Protein AF-A0A1G0BGY3-F1 (afdb_monomer)

Secondary structure (DSSP, 8-state):
-----PPPHHHHHHHHHHHHHHHHHHHHHHHHHHHHHHHHHHHHHHHHHHHHHHHHHHHHHHHTPPTT--EEPTTS-EE-EETTEE-SSTTTHHHHS--TTSEE-TTTSSEEESSSS-TTSEEEEE--SS-EEEEE--HHHH-

Sequence (143 aa):
MKQQSGFTLIELIMVIVILGILAATAMPKFSDLVSEARVGKLSAMKASMQSAALMAHGLQLARGVASDVTVTVDGGTTIAMRNGYPDDTSTGIIAAVDISDYVDNFTSSSGVSADAAHPLCNVSYVNANPPVYTMNSDPADCD

Solvent-accessible surface area (backbone atoms only — not comparable to full-atom values): 7858 Å² total; per-residue (Å²): 136,84,85,80,84,71,84,53,72,64,59,57,52,52,50,54,52,53,52,50,56,53,47,68,66,45,49,65,57,52,52,53,53,52,26,53,50,41,48,51,51,37,53,54,49,50,52,44,49,54,51,32,34,52,50,51,25,51,50,35,61,76,68,69,55,61,69,53,50,66,43,71,46,96,90,73,52,58,27,34,26,32,72,49,23,36,22,65,38,71,50,6,48,54,55,53,39,91,54,89,83,41,33,86,35,53,92,82,48,44,27,39,13,51,40,85,92,29,66,65,20,23,26,31,45,45,66,37,82,76,62,46,78,50,71,43,73,51,64,92,39,41,104

Foldseek 3Di:
DDDDPDDDPVNVVVVVVVVVVVCVVCVVVVVVVQLVVQLVVQVVVLVQLVVLFVVQLVQCVVVVHDAQDWDADPVGQIFGGHPSTGALACSHSVSSGDQVQWADPSVPASWIGNDDVQPQQIWHWHDDVVIDIDGDSPPVRRD

Radius of gyration: 24.39 Å; Cα contacts (8 Å, |Δi|>4): 204; chains: 1; bounding box: 67×44×60 Å

Structure (mmCIF, N/CA/C/O backbone):
data_AF-A0A1G0BGY3-F1
#
_entry.id   AF-A0A1G0BGY3-F1
#
loop_
_atom_site.group_PDB
_atom_site.id
_atom_site.type_symbol
_atom_site.label_atom_id
_atom_site.label_alt_id
_atom_site.label_comp_id
_atom_site.label_asym_id
_atom_site.label_entity_id
_atom_site.label_seq_id
_atom_site.pdbx_PDB_ins_code
_atom_site.Cartn_x
_atom_site.Cartn_y
_atom_site.Cartn_z
_atom_site.occupancy
_atom_site.B_iso_or_equiv
_atom_site.auth_seq_id
_atom_site.auth_comp_id
_atom_site.auth_asym_id
_atom_site.auth_atom_id
_atom_site.pdbx_PDB_model_num
ATOM 1 N N . MET A 1 1 ? -47.606 -32.105 32.176 1.00 56.31 1 MET A N 1
ATOM 2 C CA . MET A 1 1 ? -47.453 -30.660 31.900 1.00 56.31 1 MET A CA 1
ATOM 3 C C . MET A 1 1 ? -45.976 -30.333 32.058 1.00 56.31 1 MET A C 1
ATOM 5 O O . MET A 1 1 ? -45.436 -30.613 33.120 1.00 56.31 1 MET A O 1
ATOM 9 N N . LYS A 1 2 ? -45.287 -29.888 31.002 1.00 65.88 2 LYS A N 1
ATOM 10 C CA . LYS A 1 2 ? -43.870 -29.493 31.088 1.00 65.88 2 LYS A CA 1
ATOM 11 C C . LYS A 1 2 ? -43.810 -28.080 31.675 1.00 65.88 2 LYS A C 1
ATOM 13 O O . LYS A 1 2 ? -44.433 -27.182 31.123 1.00 65.88 2 LYS A O 1
ATOM 18 N N . GLN A 1 3 ? -43.109 -27.912 32.793 1.00 70.50 3 GLN A N 1
ATOM 19 C CA . GLN A 1 3 ? -42.806 -26.604 33.377 1.00 70.50 3 GLN A CA 1
ATOM 20 C C . GLN A 1 3 ? -41.942 -25.824 32.376 1.00 70.50 3 GLN A C 1
ATOM 22 O O . GLN A 1 3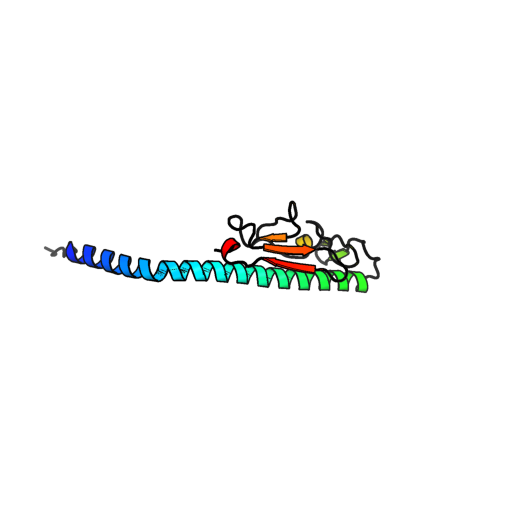 ? -40.837 -26.255 32.047 1.00 70.50 3 GLN A O 1
ATOM 27 N N . GLN A 1 4 ? -42.460 -24.718 31.847 1.00 71.38 4 GLN A N 1
ATOM 28 C CA . GLN A 1 4 ? -41.690 -23.807 31.008 1.00 71.38 4 GLN A CA 1
ATOM 29 C C . GLN A 1 4 ? -40.892 -22.894 31.941 1.00 71.38 4 GLN A C 1
ATOM 31 O O . GLN A 1 4 ? -41.434 -21.945 32.500 1.00 71.38 4 GLN A O 1
ATOM 36 N N . SER A 1 5 ? -39.616 -23.225 32.153 1.00 75.50 5 SER A N 1
ATOM 37 C CA . SER A 1 5 ? -38.685 -22.367 32.887 1.00 75.50 5 SER A CA 1
ATOM 38 C C . SER A 1 5 ? -38.395 -21.137 32.027 1.00 75.50 5 SER A C 1
ATOM 40 O O . SER A 1 5 ? -37.593 -21.200 31.098 1.00 75.50 5 SER A O 1
ATOM 42 N N . GLY A 1 6 ? -39.119 -20.046 32.271 1.00 75.50 6 GLY A N 1
ATOM 43 C CA . GLY A 1 6 ? -38.831 -18.753 31.656 1.00 75.50 6 GLY A CA 1
ATOM 44 C C . GLY A 1 6 ? -37.534 -18.161 32.211 1.00 75.50 6 GLY A C 1
ATOM 45 O O . GLY A 1 6 ? -37.225 -18.346 33.386 1.00 75.50 6 GLY A O 1
ATOM 46 N N . PHE A 1 7 ? -36.792 -17.447 31.362 1.00 81.00 7 PHE A N 1
ATOM 47 C CA . PHE A 1 7 ? -35.646 -16.630 31.771 1.00 81.00 7 PHE A CA 1
ATOM 48 C C . PHE A 1 7 ? -36.118 -15.527 32.728 1.00 81.00 7 PHE A C 1
ATOM 50 O O . PHE A 1 7 ? -37.165 -14.914 32.495 1.00 81.00 7 PHE A O 1
ATOM 57 N N . THR A 1 8 ? -35.374 -15.261 33.801 1.00 91.12 8 THR A N 1
ATOM 58 C CA . THR A 1 8 ? -35.756 -14.196 34.740 1.00 91.12 8 THR A CA 1
ATOM 59 C C . THR A 1 8 ? -35.343 -12.824 34.197 1.00 91.12 8 THR A C 1
ATOM 61 O O . THR A 1 8 ? -34.320 -12.688 33.525 1.00 91.12 8 THR A O 1
ATOM 64 N N . LEU A 1 9 ? -36.118 -11.770 34.490 1.00 91.25 9 LEU A N 1
ATOM 65 C CA . LEU A 1 9 ? -35.777 -10.406 34.050 1.00 91.25 9 LEU A CA 1
ATOM 66 C C . LEU A 1 9 ? -34.409 -9.954 34.580 1.00 91.25 9 LEU A C 1
ATOM 68 O O . LEU A 1 9 ? -33.674 -9.265 33.879 1.00 91.25 9 LEU A O 1
ATOM 72 N N . ILE A 1 10 ? -34.050 -10.369 35.798 1.00 92.69 10 ILE A N 1
ATOM 73 C CA . ILE A 1 10 ? -32.759 -10.026 36.402 1.00 92.69 10 ILE A CA 1
ATOM 74 C C . ILE A 1 10 ? -31.583 -10.683 35.673 1.00 92.69 10 ILE A C 1
ATOM 76 O O . ILE A 1 10 ? -30.530 -10.070 35.540 1.00 92.69 10 ILE A O 1
ATOM 80 N N . GLU A 1 11 ? -31.771 -11.889 35.148 1.00 91.56 11 GLU A N 1
ATOM 81 C CA . GLU A 1 11 ? -30.750 -12.625 34.403 1.00 91.56 11 GLU A CA 1
ATOM 82 C C . GLU A 1 11 ? -30.467 -11.952 33.057 1.00 91.56 11 GLU A C 1
ATOM 84 O O . GLU A 1 11 ? -29.311 -11.766 32.687 1.00 91.56 11 GLU A O 1
ATOM 89 N N . LEU A 1 12 ? -31.508 -11.453 32.383 1.00 92.50 12 LEU A N 1
ATOM 90 C CA . LEU A 1 12 ? -31.337 -10.645 31.177 1.00 92.50 12 LEU A CA 1
ATOM 91 C C . LEU A 1 12 ? -30.619 -9.315 31.473 1.00 92.50 12 LEU A C 1
ATOM 93 O O . LEU A 1 12 ? -29.717 -8.925 30.732 1.00 92.50 12 LEU A O 1
ATOM 97 N N . ILE A 1 13 ? -30.983 -8.638 32.570 1.00 95.06 13 ILE A N 1
ATOM 98 C CA . ILE A 1 13 ? -30.358 -7.369 32.977 1.00 95.06 13 ILE A CA 1
ATOM 99 C C . ILE A 1 13 ? -28.880 -7.573 33.334 1.00 95.06 13 ILE A C 1
ATOM 101 O O . ILE A 1 13 ? -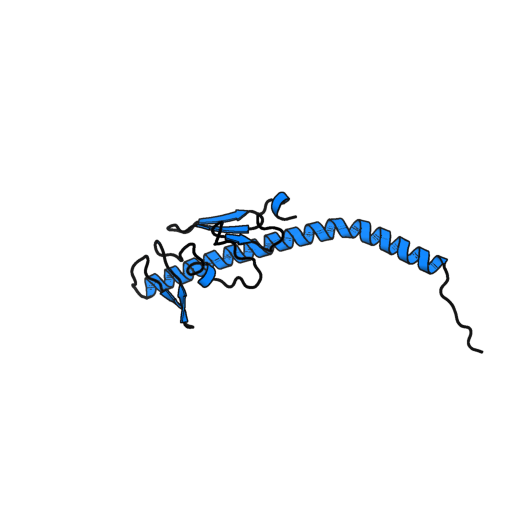28.026 -6.795 32.912 1.00 95.06 13 ILE A O 1
ATOM 105 N N . MET A 1 14 ? -28.550 -8.633 34.072 1.00 94.75 14 MET A N 1
ATOM 106 C CA . MET A 1 14 ? -27.166 -8.948 34.430 1.00 94.75 14 MET A CA 1
ATOM 107 C C . MET A 1 14 ? -26.300 -9.170 33.183 1.00 94.75 14 MET A C 1
ATOM 109 O O . MET A 1 14 ? -25.181 -8.665 33.122 1.00 94.75 14 MET A O 1
ATOM 113 N N . VAL A 1 15 ? -26.821 -9.867 32.168 1.00 95.94 15 VAL A N 1
ATOM 114 C CA . VAL A 1 15 ? -26.087 -10.132 30.922 1.00 95.94 15 VAL A CA 1
ATOM 115 C C . VAL A 1 15 ? -25.772 -8.840 30.170 1.00 95.94 15 VAL A C 1
ATOM 117 O O . VAL A 1 15 ? -24.619 -8.628 29.800 1.00 95.94 15 VAL A O 1
ATOM 120 N N . ILE A 1 16 ? -26.746 -7.944 29.979 1.00 96.06 16 ILE A N 1
ATOM 121 C CA . ILE A 1 16 ? -26.494 -6.680 29.264 1.00 96.06 16 ILE A CA 1
ATOM 122 C C . ILE A 1 16 ? -25.536 -5.759 30.031 1.00 96.06 16 ILE A C 1
ATOM 124 O O . ILE A 1 16 ? -24.747 -5.055 29.407 1.00 96.06 16 ILE A O 1
ATOM 128 N N . VAL A 1 17 ? -25.551 -5.794 31.370 1.00 96.94 17 VAL A N 1
ATOM 129 C CA . VAL A 1 17 ? -24.603 -5.035 32.202 1.00 96.94 17 VAL A CA 1
ATOM 130 C C . VAL A 1 17 ? -23.184 -5.570 32.022 1.00 96.94 17 VAL A C 1
ATOM 132 O O . VAL A 1 17 ? -22.263 -4.788 31.790 1.00 96.94 17 VAL A O 1
ATOM 135 N N . ILE A 1 18 ? -22.999 -6.893 32.068 1.00 96.94 18 ILE A N 1
ATOM 136 C CA . ILE A 1 18 ? -21.685 -7.514 31.850 1.00 96.94 18 ILE A CA 1
ATOM 137 C C . ILE A 1 18 ? -21.179 -7.213 30.434 1.00 96.94 18 ILE A C 1
ATOM 139 O O . ILE A 1 18 ? -20.039 -6.779 30.276 1.00 96.94 18 ILE A O 1
ATOM 143 N N . LEU A 1 19 ? -22.027 -7.376 29.411 1.00 96.56 19 LEU A N 1
ATOM 144 C CA . LEU A 1 19 ? -21.672 -7.047 28.027 1.00 96.56 19 LEU A CA 1
ATOM 145 C C . LEU A 1 19 ? -21.331 -5.560 27.858 1.00 96.56 19 LEU A C 1
ATOM 147 O O . LEU A 1 19 ? -20.395 -5.240 27.132 1.00 96.56 19 LEU A O 1
ATOM 151 N N . GLY A 1 20 ? -22.023 -4.661 28.563 1.00 97.06 20 GLY A N 1
ATOM 152 C CA . GLY A 1 20 ? -21.722 -3.229 28.557 1.00 97.06 20 GLY A CA 1
ATOM 153 C C . GLY A 1 20 ? -20.324 -2.908 29.095 1.00 97.06 20 GLY A C 1
ATOM 154 O O . GLY A 1 20 ? -19.587 -2.144 28.474 1.00 97.06 20 GLY A O 1
ATOM 155 N N . ILE A 1 21 ? -19.919 -3.532 30.206 1.00 97.06 21 ILE A N 1
ATOM 156 C CA . ILE A 1 21 ? -18.581 -3.340 30.796 1.00 97.06 21 ILE A CA 1
ATOM 157 C C . ILE A 1 21 ? -17.489 -3.913 29.879 1.00 97.06 21 ILE A C 1
ATOM 159 O O . ILE A 1 21 ? -16.454 -3.277 29.660 1.00 97.06 21 ILE A O 1
ATO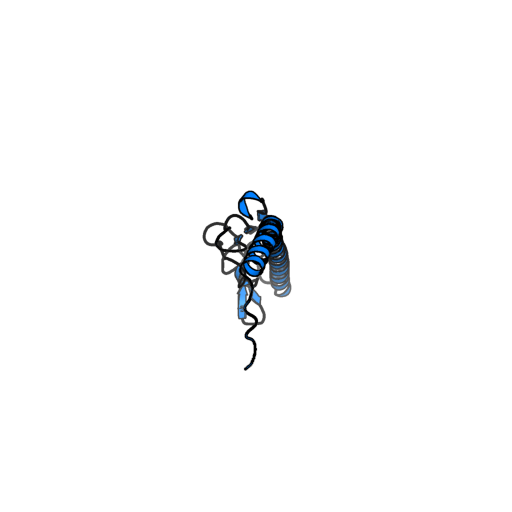M 163 N N . LEU A 1 22 ? -17.722 -5.100 29.310 1.00 96.69 22 LEU A N 1
ATOM 164 C CA . LEU A 1 22 ? -16.781 -5.718 28.373 1.00 96.69 22 LEU A CA 1
ATOM 165 C C . LEU A 1 22 ? -16.626 -4.877 27.100 1.00 96.69 22 LEU A C 1
ATOM 167 O O . LEU A 1 22 ? -15.504 -4.652 26.655 1.00 96.69 22 LEU A O 1
ATOM 171 N N . ALA A 1 23 ? -17.721 -4.345 26.554 1.00 95.00 23 ALA A N 1
ATOM 172 C CA . ALA A 1 23 ? -17.678 -3.485 25.375 1.00 95.00 23 ALA A CA 1
ATOM 173 C C . ALA A 1 23 ? -16.914 -2.177 25.640 1.00 95.00 23 ALA A C 1
ATOM 175 O O . ALA A 1 23 ? -16.070 -1.789 24.834 1.00 95.00 23 ALA A O 1
ATOM 176 N N . ALA A 1 24 ? -17.154 -1.531 26.787 1.00 95.00 24 ALA A N 1
ATOM 177 C CA . ALA A 1 24 ? -16.492 -0.275 27.146 1.00 95.00 24 ALA A CA 1
ATOM 178 C C . ALA A 1 24 ? -14.969 -0.421 27.302 1.00 95.00 24 ALA A C 1
ATOM 180 O O . ALA A 1 24 ? -14.223 0.497 26.971 1.00 95.00 24 ALA A O 1
ATOM 181 N N . THR A 1 25 ? -14.497 -1.573 27.785 1.00 93.75 25 THR A N 1
ATOM 182 C CA . THR A 1 25 ? -13.057 -1.831 27.956 1.00 93.75 25 THR A CA 1
ATOM 183 C C . THR A 1 25 ? -12.385 -2.354 26.683 1.00 93.75 25 THR A C 1
ATOM 185 O O . THR A 1 25 ? -11.214 -2.057 26.455 1.00 93.75 25 THR A O 1
ATOM 188 N N . ALA A 1 26 ? -13.108 -3.088 25.831 1.00 93.88 26 ALA A N 1
ATOM 189 C CA . ALA A 1 26 ? -12.572 -3.636 24.585 1.00 93.88 26 ALA A CA 1
ATOM 190 C C . ALA A 1 26 ? -12.511 -2.616 23.434 1.00 93.88 26 ALA A C 1
ATOM 192 O O . ALA A 1 26 ? -11.607 -2.695 22.604 1.00 93.88 26 ALA A O 1
ATOM 193 N N . MET A 1 27 ? -13.441 -1.655 23.375 1.00 92.19 27 MET A N 1
ATOM 194 C CA . MET A 1 27 ? -13.558 -0.720 22.248 1.00 92.19 27 MET A CA 1
ATOM 195 C C . MET A 1 27 ? -12.294 0.127 21.994 1.00 92.19 27 MET A C 1
ATOM 197 O O . MET A 1 27 ? -11.869 0.165 20.839 1.00 92.19 27 MET A O 1
ATOM 201 N N . PRO A 1 28 ? -11.634 0.737 23.004 1.00 90.25 28 PRO A N 1
ATOM 202 C CA . PRO A 1 28 ? -10.405 1.500 22.764 1.00 90.25 28 PRO A CA 1
ATOM 203 C C . PRO A 1 28 ? -9.298 0.635 22.154 1.00 90.25 28 PRO A C 1
ATOM 205 O O . PRO A 1 28 ? -8.666 1.020 21.180 1.00 90.25 28 PRO A O 1
ATOM 208 N N . LYS A 1 29 ? -9.136 -0.594 22.663 1.00 91.50 29 LYS A N 1
ATOM 209 C CA . LYS A 1 29 ? -8.132 -1.537 22.158 1.00 91.50 29 LYS A CA 1
ATOM 210 C C . LYS A 1 29 ? -8.422 -2.014 20.747 1.00 91.50 29 LYS A C 1
ATOM 212 O O . LYS A 1 29 ? -7.492 -2.224 19.981 1.00 91.50 29 LYS A O 1
ATOM 217 N N . PHE A 1 30 ? -9.691 -2.187 20.397 1.00 92.31 30 PHE A N 1
ATOM 218 C CA . PHE A 1 30 ? -10.055 -2.557 19.038 1.00 92.31 30 PHE A CA 1
ATOM 219 C C . PHE A 1 30 ? -9.726 -1.441 18.035 1.00 92.31 30 PHE A C 1
ATOM 221 O O . PHE A 1 30 ? -9.260 -1.749 16.944 1.00 92.31 30 PHE A O 1
ATOM 228 N N . SER A 1 31 ? -9.906 -0.170 18.413 1.00 90.69 31 SER A N 1
ATOM 229 C CA . SER A 1 31 ? -9.534 0.977 17.571 1.00 90.69 31 SER A CA 1
ATOM 230 C C . SER A 1 31 ? -8.029 1.016 17.299 1.00 90.69 31 SER A C 1
ATOM 232 O O . SER A 1 31 ? -7.626 1.063 16.139 1.00 90.69 31 SER A O 1
ATOM 234 N N . ASP A 1 32 ? -7.214 0.892 18.356 1.00 91.75 32 ASP A N 1
ATOM 235 C CA . ASP A 1 32 ? -5.748 0.866 18.250 1.00 91.75 32 ASP A CA 1
ATOM 236 C C . ASP A 1 32 ? -5.283 -0.244 17.283 1.00 91.75 32 ASP A C 1
ATOM 238 O O . ASP A 1 32 ? -4.483 -0.009 16.380 1.00 91.75 32 ASP A O 1
ATOM 242 N N . LEU A 1 33 ? -5.846 -1.455 17.411 1.00 94.06 33 LEU A N 1
ATOM 243 C CA . LEU A 1 33 ? -5.487 -2.603 16.568 1.00 94.06 33 LEU A CA 1
ATOM 244 C C . LEU A 1 33 ? -5.821 -2.392 15.084 1.00 94.06 33 LEU A C 1
ATOM 246 O O . LEU A 1 33 ? -5.097 -2.881 14.216 1.00 94.06 33 LEU A O 1
ATOM 250 N N . VAL A 1 34 ? -6.923 -1.702 14.777 1.00 93.38 34 VAL A N 1
ATOM 251 C CA . VAL A 1 34 ? -7.306 -1.399 13.389 1.00 93.38 34 VAL A CA 1
ATOM 252 C C . VAL A 1 34 ? -6.329 -0.394 12.774 1.00 93.38 34 VAL A C 1
ATOM 254 O O . VAL A 1 34 ? -5.897 -0.595 11.636 1.00 93.38 34 VAL A O 1
ATOM 257 N N . SER A 1 35 ? -5.929 0.628 13.532 1.00 93.44 35 SER A N 1
ATOM 258 C CA . SER A 1 35 ? -4.908 1.601 13.122 1.00 93.44 35 SER A CA 1
ATOM 259 C C . SER A 1 35 ? -3.546 0.934 12.887 1.00 93.44 35 SER A C 1
ATOM 261 O O . SER A 1 35 ? -2.949 1.069 11.815 1.00 93.44 35 SER A O 1
ATOM 263 N N . GLU A 1 36 ? -3.091 0.080 13.809 1.00 94.56 36 GLU A N 1
ATOM 264 C CA . GLU A 1 36 ? -1.847 -0.683 13.637 1.00 94.56 36 GLU A CA 1
ATOM 265 C C . GLU A 1 36 ? -1.900 -1.617 12.417 1.00 94.56 36 GLU A C 1
ATOM 267 O O . GLU A 1 36 ? -0.927 -1.724 11.663 1.00 94.56 36 GLU A O 1
ATOM 272 N N . ALA A 1 37 ? -3.044 -2.265 12.171 1.00 94.81 37 ALA A N 1
ATOM 273 C CA . ALA A 1 37 ? -3.239 -3.100 10.989 1.00 94.81 37 ALA A CA 1
ATOM 274 C C . ALA A 1 37 ? -3.142 -2.281 9.691 1.00 94.81 37 ALA A C 1
ATOM 276 O O . ALA A 1 37 ? -2.538 -2.738 8.716 1.00 94.81 37 ALA A O 1
ATOM 277 N N . ARG A 1 38 ? -3.683 -1.058 9.682 1.00 94.88 38 ARG A N 1
ATOM 278 C CA . ARG A 1 38 ? -3.603 -0.123 8.553 1.00 94.88 38 ARG A CA 1
ATOM 279 C C . ARG A 1 38 ? -2.158 0.256 8.237 1.00 94.88 38 ARG A C 1
ATOM 281 O O . ARG A 1 38 ? -1.720 0.132 7.090 1.00 94.88 38 ARG A O 1
ATOM 288 N N . VAL A 1 39 ? -1.398 0.640 9.260 1.00 95.69 39 VAL A N 1
ATOM 289 C CA . VAL A 1 39 ? 0.035 0.943 9.138 1.00 95.69 39 VAL A CA 1
ATOM 290 C C . VAL A 1 39 ? 0.810 -0.291 8.659 1.00 95.69 39 VAL A C 1
ATOM 292 O O . VAL A 1 39 ? 1.655 -0.191 7.766 1.00 95.69 39 VAL A O 1
ATOM 295 N N . GLY A 1 40 ? 0.480 -1.479 9.172 1.00 95.69 40 GLY A N 1
ATOM 296 C CA . GLY A 1 40 ? 1.056 -2.748 8.727 1.00 95.69 40 GLY A CA 1
ATOM 297 C C . GLY A 1 40 ? 0.841 -3.022 7.235 1.00 95.69 40 GLY A C 1
ATOM 298 O O . GLY A 1 40 ? 1.799 -3.355 6.532 1.00 95.69 40 GLY A O 1
ATOM 299 N N . LYS A 1 41 ? -0.383 -2.813 6.725 1.00 93.94 41 LYS A N 1
ATOM 300 C CA . LYS A 1 41 ? -0.692 -2.920 5.287 1.00 93.94 41 LYS A CA 1
ATOM 301 C C . LYS A 1 41 ? 0.182 -1.978 4.458 1.00 93.94 41 LYS A C 1
ATOM 303 O O . LYS A 1 41 ? 0.810 -2.409 3.498 1.00 93.94 41 LYS A O 1
ATOM 308 N N . LEU A 1 42 ? 0.286 -0.706 4.840 1.00 94.81 42 LEU A N 1
ATOM 309 C CA . LEU A 1 42 ? 1.098 0.269 4.096 1.00 94.81 42 LEU A CA 1
ATOM 310 C C . LEU A 1 42 ? 2.589 -0.073 4.088 1.00 94.81 42 LEU A C 1
ATOM 312 O O . LEU A 1 42 ? 3.256 0.116 3.072 1.00 94.81 42 LEU A O 1
ATOM 316 N N . SER A 1 43 ? 3.110 -0.621 5.186 1.00 95.62 43 SER A N 1
ATOM 317 C CA . SER A 1 43 ? 4.491 -1.107 5.244 1.00 95.62 43 SER A CA 1
ATOM 318 C C . SER A 1 43 ? 4.721 -2.267 4.265 1.00 95.62 43 SER A C 1
ATOM 320 O O . SER A 1 43 ? 5.701 -2.272 3.514 1.00 95.62 43 SER A O 1
ATOM 322 N N . ALA A 1 44 ? 3.775 -3.212 4.193 1.00 95.06 44 ALA A N 1
ATOM 323 C CA . ALA A 1 44 ? 3.807 -4.295 3.211 1.00 95.06 44 ALA A CA 1
ATOM 324 C C . ALA A 1 44 ? 3.703 -3.768 1.768 1.00 95.06 44 ALA A C 1
ATOM 326 O O . ALA A 1 44 ? 4.431 -4.227 0.882 1.00 95.06 44 ALA A O 1
ATOM 327 N N . MET A 1 45 ? 2.861 -2.760 1.534 1.00 94.69 45 MET A N 1
ATOM 328 C CA . MET A 1 45 ? 2.737 -2.115 0.230 1.00 94.69 45 MET A CA 1
ATOM 329 C C . MET A 1 45 ? 4.039 -1.424 -0.183 1.00 94.69 45 MET A C 1
ATOM 331 O O . MET A 1 45 ? 4.523 -1.633 -1.292 1.00 94.69 45 MET A O 1
ATOM 335 N N . LYS A 1 46 ? 4.675 -0.677 0.727 1.00 95.06 46 LYS A N 1
ATOM 336 C CA . LYS A 1 46 ? 5.985 -0.053 0.495 1.00 95.06 46 LYS A CA 1
ATOM 337 C C . LYS A 1 46 ? 7.035 -1.078 0.069 1.00 95.06 46 LYS A C 1
ATOM 339 O O . LYS A 1 46 ? 7.737 -0.859 -0.918 1.00 95.06 46 LYS A O 1
ATOM 344 N N . ALA A 1 47 ? 7.132 -2.198 0.786 1.00 95.44 47 ALA A N 1
ATOM 345 C CA . ALA A 1 47 ? 8.061 -3.276 0.451 1.00 95.44 47 ALA A CA 1
ATOM 346 C C . ALA A 1 47 ? 7.752 -3.900 -0.923 1.00 95.44 47 ALA A C 1
ATOM 348 O O . ALA A 1 47 ? 8.667 -4.225 -1.687 1.00 95.44 47 ALA A O 1
ATOM 349 N N . SER A 1 48 ? 6.467 -4.015 -1.264 1.00 94.62 48 SER A N 1
ATOM 350 C CA . SER A 1 48 ? 6.012 -4.515 -2.564 1.00 94.62 48 SER A CA 1
ATOM 351 C C . SER A 1 48 ? 6.400 -3.564 -3.701 1.00 94.62 48 SER A C 1
ATOM 353 O O . SER A 1 48 ? 6.963 -4.017 -4.696 1.00 94.62 48 SER A O 1
ATOM 355 N N . MET A 1 49 ? 6.226 -2.247 -3.525 1.00 94.38 49 MET A N 1
ATOM 356 C CA . MET A 1 49 ? 6.679 -1.236 -4.494 1.00 94.38 49 MET A CA 1
ATOM 357 C C . MET A 1 49 ? 8.198 -1.267 -4.683 1.00 94.38 49 MET A C 1
ATOM 359 O O . MET A 1 49 ? 8.676 -1.256 -5.814 1.00 94.38 49 MET A O 1
ATOM 363 N N . GLN A 1 50 ? 8.965 -1.361 -3.592 1.00 95.31 5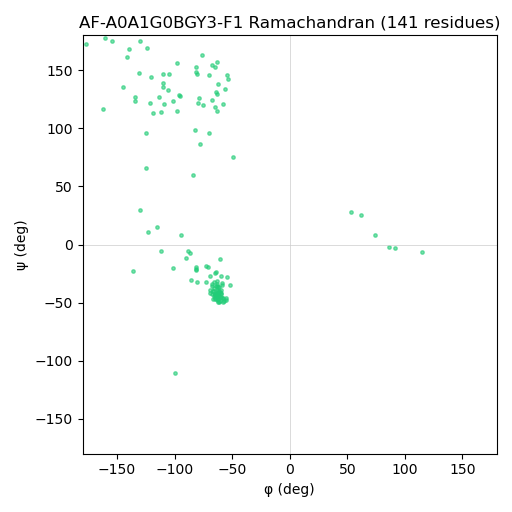0 GLN A N 1
ATOM 364 C CA . GLN A 1 50 ? 10.426 -1.470 -3.658 1.00 95.31 50 GLN A CA 1
ATOM 365 C C . GLN A 1 50 ? 10.871 -2.703 -4.446 1.00 95.31 50 GLN A C 1
ATOM 367 O O . GLN A 1 50 ? 11.739 -2.614 -5.315 1.00 95.31 50 GLN A O 1
ATOM 372 N N . SER A 1 51 ? 10.246 -3.847 -4.171 1.00 95.19 51 SER A N 1
ATOM 373 C CA . SER A 1 51 ? 10.549 -5.106 -4.852 1.00 95.19 51 SER A CA 1
ATOM 374 C C . SER A 1 51 ? 10.195 -5.033 -6.337 1.00 95.19 51 SER A C 1
ATOM 376 O O . SER A 1 51 ? 11.018 -5.379 -7.183 1.00 95.19 51 SER A O 1
ATOM 378 N N . ALA A 1 52 ? 9.010 -4.521 -6.673 1.00 93.62 52 ALA A N 1
ATOM 379 C CA . ALA A 1 52 ? 8.562 -4.368 -8.053 1.00 93.62 52 ALA A CA 1
ATOM 380 C C . ALA A 1 52 ? 9.451 -3.413 -8.858 1.00 93.62 52 ALA A C 1
ATOM 382 O O . ALA A 1 52 ? 9.827 -3.727 -9.987 1.00 93.62 52 ALA A O 1
ATOM 383 N N . ALA A 1 53 ? 9.860 -2.288 -8.266 1.00 94.62 53 ALA A N 1
ATOM 384 C CA . ALA A 1 53 ? 10.757 -1.343 -8.918 1.00 94.62 53 ALA A CA 1
ATOM 385 C C . ALA A 1 53 ? 12.129 -1.954 -9.223 1.00 94.62 53 ALA A C 1
ATOM 387 O O . ALA A 1 53 ? 12.651 -1.770 -10.323 1.00 94.62 53 ALA A O 1
ATOM 388 N N . LEU A 1 54 ? 12.691 -2.721 -8.284 1.00 94.69 54 LEU A N 1
ATOM 389 C CA . LEU A 1 54 ? 13.955 -3.432 -8.486 1.00 94.69 54 LEU A CA 1
ATOM 390 C C . LEU A 1 54 ? 13.831 -4.539 -9.539 1.00 94.69 54 LEU A C 1
ATOM 392 O O . LEU A 1 54 ? 14.733 -4.695 -10.361 1.00 94.69 54 LEU A O 1
ATOM 396 N N . MET A 1 55 ? 12.720 -5.280 -9.556 1.00 93.62 55 MET A N 1
ATOM 397 C CA . MET A 1 55 ? 12.470 -6.302 -10.575 1.00 93.62 55 MET A CA 1
ATOM 398 C C . MET A 1 55 ? 12.336 -5.689 -11.972 1.00 93.62 55 MET A C 1
ATOM 400 O O . MET A 1 55 ? 12.977 -6.164 -12.907 1.00 93.62 55 MET A O 1
ATOM 404 N N . ALA A 1 56 ? 11.560 -4.612 -12.118 1.00 93.94 56 ALA A N 1
ATOM 405 C CA . ALA A 1 56 ? 11.397 -3.913 -13.390 1.00 93.94 56 ALA A CA 1
ATOM 406 C C . ALA A 1 56 ? 12.720 -3.303 -13.881 1.00 93.94 56 ALA A C 1
ATOM 408 O O . ALA A 1 56 ? 13.064 -3.441 -15.055 1.00 93.94 56 ALA A O 1
ATOM 409 N N . HIS A 1 57 ? 13.504 -2.707 -12.976 1.00 94.44 57 HIS A N 1
ATOM 410 C CA . HIS A 1 57 ? 14.848 -2.218 -13.281 1.00 94.44 57 HIS A CA 1
ATOM 411 C C . HIS A 1 57 ? 15.779 -3.351 -13.742 1.00 94.44 57 HIS A C 1
ATOM 413 O O . HIS A 1 57 ? 16.424 -3.251 -14.786 1.00 94.44 57 HIS A O 1
ATOM 419 N N . GLY A 1 58 ? 15.809 -4.469 -13.010 1.00 93.69 58 GLY A N 1
ATOM 420 C CA . GLY A 1 58 ? 16.593 -5.649 -13.375 1.00 93.69 58 GLY A CA 1
ATOM 421 C C . GLY A 1 58 ? 16.193 -6.222 -14.735 1.00 93.69 58 GLY A C 1
ATOM 422 O O . GLY A 1 58 ? 17.059 -6.578 -15.532 1.00 93.69 58 GLY A O 1
ATOM 423 N N . LEU A 1 59 ? 14.895 -6.242 -15.044 1.00 92.44 59 LEU A N 1
ATOM 424 C CA . LEU A 1 59 ? 14.375 -6.687 -16.334 1.00 92.44 59 LEU A CA 1
ATOM 425 C C . LEU A 1 59 ? 14.778 -5.746 -17.477 1.00 92.44 59 LEU A C 1
ATOM 427 O O . LEU A 1 59 ? 15.141 -6.218 -18.555 1.00 92.44 59 LEU A O 1
ATOM 431 N N . GLN A 1 60 ? 14.760 -4.432 -17.234 1.00 93.44 60 GLN A N 1
ATOM 432 C CA . GLN A 1 60 ? 15.236 -3.424 -18.182 1.00 93.44 60 GLN A CA 1
ATOM 433 C C . GLN A 1 60 ? 16.707 -3.672 -18.546 1.00 93.44 60 GLN A C 1
ATOM 435 O O . GLN A 1 60 ? 17.058 -3.759 -19.725 1.00 93.44 60 GLN A O 1
ATOM 440 N N . LEU A 1 61 ? 17.554 -3.853 -17.527 1.00 93.31 61 LEU A N 1
ATOM 441 C CA . LEU A 1 61 ? 18.981 -4.128 -17.696 1.00 93.31 61 LEU A CA 1
ATOM 442 C C . LEU A 1 61 ? 19.231 -5.473 -18.386 1.00 93.31 61 LEU A C 1
ATOM 444 O O . LEU A 1 61 ? 20.042 -5.546 -19.307 1.00 93.31 61 LEU A O 1
ATOM 448 N N . ALA A 1 62 ? 18.510 -6.524 -17.991 1.00 93.31 62 ALA A N 1
ATOM 449 C CA . ALA A 1 62 ? 18.643 -7.858 -18.572 1.00 93.31 62 ALA A CA 1
ATOM 450 C C . ALA A 1 62 ? 18.266 -7.894 -20.061 1.00 93.31 62 ALA A C 1
ATOM 452 O O . ALA A 1 62 ? 18.840 -8.668 -20.825 1.00 93.31 62 ALA A O 1
ATOM 453 N N . ARG A 1 63 ? 17.319 -7.048 -20.486 1.00 91.69 63 ARG A N 1
ATOM 454 C CA . ARG A 1 63 ? 16.912 -6.921 -21.892 1.00 91.69 63 ARG A CA 1
ATOM 455 C C . ARG A 1 63 ? 17.728 -5.904 -22.687 1.00 91.69 63 ARG A C 1
ATOM 457 O O . ARG A 1 63 ? 17.536 -5.806 -23.895 1.00 91.69 63 ARG A O 1
ATOM 464 N N . GLY A 1 64 ? 18.625 -5.160 -22.038 1.00 91.50 64 GLY A N 1
ATOM 465 C CA . GLY A 1 64 ? 19.451 -4.143 -22.688 1.00 91.50 64 GLY A CA 1
ATOM 466 C C . GLY A 1 64 ? 18.644 -3.008 -23.323 1.00 91.50 64 GLY A C 1
ATOM 467 O O . GLY A 1 64 ? 19.112 -2.394 -24.281 1.00 91.50 64 GLY A O 1
ATOM 468 N N . VAL A 1 65 ? 17.429 -2.745 -22.833 1.00 90.88 65 VAL A N 1
ATOM 469 C CA . VAL A 1 65 ? 16.617 -1.623 -23.320 1.00 90.88 65 VAL A CA 1
ATOM 470 C C . VAL A 1 65 ? 17.061 -0.327 -22.643 1.00 90.88 65 VAL A C 1
ATOM 472 O O . VAL A 1 65 ? 17.526 -0.331 -21.500 1.00 90.88 65 VAL A O 1
ATOM 475 N N . ALA A 1 66 ? 16.947 0.789 -23.362 1.00 90.25 66 ALA A N 1
ATOM 476 C CA . ALA A 1 66 ? 17.308 2.097 -22.829 1.00 90.25 66 ALA A CA 1
ATOM 477 C C . ALA A 1 66 ? 16.415 2.486 -21.638 1.00 90.25 66 ALA A C 1
ATOM 479 O O . ALA A 1 66 ? 15.284 2.013 -21.507 1.00 90.25 66 ALA A O 1
ATOM 480 N N . SER A 1 67 ? 16.922 3.386 -20.794 1.00 83.00 67 SER A N 1
ATOM 481 C CA . SER A 1 67 ? 16.091 4.081 -19.811 1.00 83.00 67 SER A CA 1
ATOM 482 C C . SER A 1 67 ? 14.912 4.758 -20.515 1.00 83.00 67 SER A C 1
ATOM 484 O O . SER A 1 67 ? 15.047 5.213 -21.648 1.00 83.00 67 SER A O 1
ATOM 486 N N . ASP A 1 68 ? 13.769 4.810 -19.837 1.00 91.44 68 ASP A N 1
ATOM 487 C CA . ASP A 1 68 ? 12.517 5.417 -20.320 1.00 91.44 68 ASP A CA 1
ATOM 488 C C . ASP A 1 68 ? 11.762 4.603 -21.387 1.00 91.44 68 ASP A C 1
ATOM 490 O O . ASP A 1 68 ? 10.767 5.057 -21.952 1.00 91.44 68 ASP A O 1
ATOM 494 N N . VAL A 1 69 ? 12.199 3.369 -21.652 1.00 92.88 69 VAL A N 1
ATOM 495 C CA . VAL A 1 69 ? 11.483 2.438 -22.529 1.00 92.88 69 VAL A CA 1
ATOM 496 C C . VAL A 1 69 ? 10.595 1.528 -21.690 1.00 92.88 69 VAL A C 1
ATOM 498 O O . VAL A 1 69 ? 11.055 0.881 -20.753 1.00 92.88 69 VAL A O 1
ATOM 501 N N . THR A 1 70 ? 9.314 1.456 -22.055 1.00 93.06 70 THR A N 1
ATOM 502 C CA . THR A 1 70 ? 8.351 0.536 -21.433 1.00 93.06 70 THR A CA 1
ATOM 503 C C . THR A 1 70 ? 8.845 -0.906 -21.535 1.00 93.06 70 THR A C 1
ATOM 505 O O . THR A 1 70 ? 9.259 -1.358 -22.604 1.00 93.06 70 THR A O 1
ATOM 508 N N . VAL A 1 71 ? 8.764 -1.640 -20.429 1.00 93.00 71 VAL A N 1
ATOM 509 C CA . VAL A 1 71 ? 9.160 -3.049 -20.350 1.00 93.00 71 VAL A CA 1
ATOM 510 C C . VAL A 1 71 ? 7.914 -3.913 -20.189 1.00 93.00 71 VAL A C 1
ATOM 512 O O . VAL A 1 71 ? 7.006 -3.572 -19.439 1.00 93.00 71 VAL A O 1
ATOM 515 N N . THR A 1 72 ? 7.865 -5.055 -20.872 1.00 92.06 72 THR A N 1
ATOM 516 C CA . THR A 1 72 ? 6.769 -6.025 -20.731 1.00 92.06 72 THR A CA 1
ATOM 517 C C . THR A 1 72 ? 7.205 -7.186 -19.847 1.00 92.06 72 THR A C 1
ATOM 519 O O . THR A 1 72 ? 8.208 -7.840 -20.136 1.00 92.06 72 THR A O 1
ATOM 522 N N . VAL A 1 73 ? 6.470 -7.456 -18.774 1.00 87.38 73 VAL A N 1
ATOM 523 C CA . VAL A 1 73 ? 6.693 -8.627 -17.914 1.00 87.38 73 VAL A CA 1
ATOM 524 C C . VAL A 1 73 ? 6.030 -9.854 -18.542 1.00 87.38 73 VAL A C 1
ATOM 526 O O . VAL A 1 73 ? 5.065 -9.738 -19.304 1.00 87.38 73 VAL A O 1
ATOM 529 N N . ASP A 1 74 ? 6.558 -11.040 -18.248 1.00 79.31 74 ASP A N 1
ATOM 530 C CA . ASP A 1 74 ? 5.956 -12.296 -18.690 1.00 79.31 74 ASP A CA 1
ATOM 531 C C . ASP A 1 74 ? 4.514 -12.383 -18.161 1.00 79.31 74 ASP A C 1
ATOM 533 O O . ASP A 1 74 ? 4.271 -12.267 -16.962 1.00 79.31 74 ASP A O 1
ATOM 537 N N . GLY A 1 75 ? 3.547 -12.508 -19.074 1.00 79.62 75 GLY A N 1
ATOM 538 C CA . GLY A 1 75 ? 2.116 -12.332 -18.779 1.00 79.62 75 GLY A CA 1
ATOM 539 C C . GLY A 1 75 ? 1.465 -11.138 -19.488 1.00 79.62 75 GLY A C 1
ATOM 540 O O . GLY A 1 75 ? 0.246 -11.011 -19.456 1.00 79.62 75 GLY A O 1
ATOM 541 N N . GLY A 1 76 ? 2.246 -10.304 -20.185 1.00 85.12 76 GLY A N 1
ATOM 542 C CA . GLY A 1 76 ? 1.735 -9.254 -21.078 1.00 85.12 76 GLY A CA 1
ATOM 543 C C . GLY A 1 76 ? 1.525 -7.890 -20.420 1.00 85.12 76 GLY A C 1
ATOM 544 O O . GLY A 1 76 ? 1.205 -6.930 -21.118 1.00 85.12 76 GLY A O 1
ATOM 545 N N . THR A 1 77 ? 1.753 -7.771 -19.110 1.00 89.38 77 THR A N 1
ATOM 546 C CA . THR A 1 77 ? 1.694 -6.492 -18.395 1.00 89.38 77 THR A CA 1
ATOM 547 C C . THR A 1 77 ? 2.834 -5.583 -18.839 1.00 89.38 77 THR A C 1
ATOM 549 O O . THR A 1 77 ? 4.008 -5.952 -18.770 1.00 89.38 77 THR A O 1
ATOM 552 N N . THR A 1 78 ? 2.492 -4.384 -19.298 1.00 93.25 78 THR A N 1
ATOM 553 C CA . THR A 1 78 ? 3.452 -3.349 -19.688 1.00 93.25 78 THR A CA 1
ATOM 554 C C . THR A 1 78 ? 3.672 -2.379 -18.539 1.00 93.25 78 THR A C 1
ATOM 556 O O . THR A 1 78 ? 2.707 -1.826 -18.019 1.00 93.25 78 THR A O 1
ATOM 559 N N . ILE A 1 79 ? 4.933 -2.144 -18.191 1.00 94.06 79 ILE A N 1
ATOM 560 C CA . ILE A 1 79 ? 5.353 -1.212 -17.148 1.00 94.06 79 ILE A CA 1
ATOM 561 C C . ILE A 1 79 ? 6.065 -0.045 -17.826 1.00 94.06 79 ILE A C 1
ATOM 563 O O . ILE A 1 79 ? 7.132 -0.221 -18.425 1.00 94.06 79 ILE A O 1
ATOM 567 N N . ALA A 1 80 ? 5.469 1.142 -17.749 1.00 94.12 80 ALA A N 1
ATOM 568 C CA . ALA A 1 80 ? 6.110 2.382 -18.156 1.00 94.12 80 ALA A CA 1
ATOM 569 C C . ALA A 1 80 ? 7.323 2.630 -17.254 1.00 94.12 80 ALA A C 1
ATOM 571 O O . ALA A 1 80 ? 7.217 2.560 -16.029 1.00 94.12 80 ALA A O 1
ATOM 572 N N . MET A 1 81 ? 8.474 2.900 -17.863 1.00 94.62 81 MET A N 1
ATOM 573 C CA . MET A 1 81 ? 9.721 3.157 -17.151 1.00 94.62 81 MET A CA 1
ATOM 574 C C . MET A 1 81 ? 10.095 4.628 -17.300 1.00 94.62 81 MET A C 1
ATOM 576 O O . MET A 1 81 ? 9.859 5.221 -18.350 1.00 94.62 81 MET A O 1
ATOM 580 N N . ARG A 1 82 ? 10.717 5.193 -16.267 1.00 94.06 82 ARG A N 1
ATOM 581 C CA . ARG A 1 82 ? 11.331 6.517 -16.253 1.00 94.06 82 ARG A CA 1
ATOM 582 C C . ARG A 1 82 ? 12.581 6.501 -15.371 1.00 94.06 82 ARG A C 1
ATOM 584 O O . ARG A 1 82 ? 12.577 5.927 -14.283 1.00 94.06 82 ARG A O 1
ATOM 591 N N . ASN A 1 83 ? 13.677 7.097 -15.830 1.00 92.06 83 ASN A N 1
ATOM 592 C CA . ASN A 1 83 ? 14.983 7.107 -15.167 1.00 92.06 83 ASN A CA 1
ATOM 593 C C . ASN A 1 83 ? 15.516 5.704 -14.797 1.00 92.06 83 ASN A C 1
ATOM 595 O O . ASN A 1 83 ? 16.277 5.548 -13.843 1.00 92.06 83 ASN A O 1
ATOM 599 N N . GLY A 1 84 ? 15.120 4.675 -15.553 1.00 92.69 84 GLY A N 1
ATOM 600 C CA . GLY A 1 84 ? 15.523 3.284 -15.327 1.00 92.69 84 GLY A CA 1
ATOM 601 C C . GLY A 1 84 ? 14.662 2.495 -14.336 1.00 92.69 84 GLY A C 1
ATOM 602 O O . GLY A 1 84 ? 14.913 1.309 -14.150 1.00 92.69 84 GLY A O 1
ATOM 603 N N . TYR A 1 85 ? 13.649 3.105 -13.726 1.00 94.69 85 TYR A N 1
ATOM 604 C CA . TYR A 1 85 ? 12.711 2.467 -12.792 1.00 94.69 85 TYR A CA 1
ATOM 605 C C . TYR A 1 85 ? 11.271 2.653 -13.276 1.00 94.69 85 TYR A C 1
ATOM 607 O O . TYR A 1 85 ? 11.064 3.438 -14.197 1.00 94.69 85 TYR A O 1
ATOM 615 N N . PRO A 1 86 ? 10.262 1.975 -12.700 1.00 94.56 86 PRO A N 1
ATOM 616 C CA . PRO A 1 86 ? 8.874 2.248 -13.050 1.00 94.56 86 PRO A CA 1
ATOM 617 C C . PRO A 1 86 ? 8.525 3.728 -12.899 1.00 94.56 86 PRO A C 1
ATOM 619 O O . PRO A 1 86 ? 8.999 4.420 -11.993 1.00 94.56 86 PRO A O 1
ATOM 622 N N . ASP A 1 87 ? 7.709 4.223 -13.810 1.00 93.06 87 ASP A N 1
ATOM 623 C CA . ASP A 1 87 ? 7.224 5.592 -13.778 1.00 93.06 87 ASP A CA 1
ATOM 624 C C . ASP A 1 87 ? 6.279 5.818 -12.588 1.00 93.06 87 ASP A C 1
ATOM 626 O O . ASP A 1 87 ? 5.642 4.882 -12.093 1.00 93.06 87 ASP A O 1
ATOM 630 N N . ASP A 1 88 ? 6.176 7.057 -12.116 1.00 91.00 88 ASP A N 1
ATOM 631 C CA . ASP A 1 88 ? 5.206 7.449 -11.096 1.00 91.00 88 ASP A CA 1
ATOM 632 C C . ASP A 1 88 ? 3.855 7.762 -11.764 1.00 91.00 88 ASP A C 1
ATOM 634 O O . ASP A 1 88 ? 3.293 8.851 -11.680 1.00 91.00 88 ASP A O 1
ATOM 638 N N . THR A 1 89 ? 3.309 6.756 -12.441 1.00 88.56 89 THR A N 1
ATOM 639 C CA . THR A 1 89 ? 1.993 6.800 -13.082 1.00 88.56 89 THR A CA 1
ATOM 640 C C . THR A 1 89 ? 1.258 5.477 -12.890 1.00 88.56 89 THR A C 1
ATOM 642 O O . THR A 1 89 ? 1.850 4.461 -12.509 1.00 88.56 89 THR A O 1
ATOM 645 N N . SER A 1 90 ? -0.041 5.456 -13.203 1.00 87.75 90 SER A N 1
ATOM 646 C CA . SER A 1 90 ? -0.857 4.234 -13.153 1.00 87.75 90 SER A CA 1
ATOM 647 C C . SER A 1 90 ? -0.332 3.124 -14.076 1.00 87.75 90 SER A C 1
ATOM 649 O O . SER A 1 90 ? -0.496 1.944 -13.786 1.00 87.75 90 SER A O 1
ATOM 651 N N . THR A 1 91 ? 0.356 3.488 -15.163 1.00 90.25 91 THR A N 1
ATOM 652 C CA . THR A 1 91 ? 1.013 2.551 -16.088 1.00 90.25 91 THR A CA 1
ATOM 653 C C . THR A 1 91 ? 2.433 2.163 -15.674 1.00 90.25 91 THR A C 1
ATOM 655 O O . THR A 1 91 ? 3.038 1.313 -16.321 1.00 90.25 91 THR A O 1
ATOM 658 N N . GLY A 1 92 ? 2.990 2.802 -14.644 1.00 92.44 92 GLY A N 1
ATOM 659 C CA . GLY A 1 92 ? 4.329 2.546 -14.123 1.00 92.44 92 GLY A CA 1
ATOM 660 C C . GLY A 1 92 ? 4.285 1.661 -12.882 1.00 92.44 92 GLY A C 1
ATOM 661 O O . GLY A 1 92 ? 3.968 0.476 -12.969 1.00 92.44 92 GLY A O 1
ATOM 662 N N . ILE A 1 93 ? 4.608 2.225 -11.717 1.00 93.06 93 ILE A N 1
ATOM 663 C CA . ILE A 1 93 ? 4.728 1.466 -10.464 1.00 93.06 93 ILE A CA 1
ATOM 664 C C . ILE A 1 93 ? 3.434 0.742 -10.066 1.00 93.06 93 ILE A C 1
ATOM 666 O O . ILE A 1 93 ? 3.500 -0.363 -9.534 1.00 93.06 93 ILE A O 1
ATOM 670 N N . ILE A 1 94 ? 2.268 1.318 -10.368 1.00 91.56 94 ILE A N 1
ATOM 671 C CA . ILE A 1 94 ? 0.969 0.708 -10.051 1.00 91.56 94 ILE A CA 1
ATOM 672 C C . ILE A 1 94 ? 0.670 -0.480 -10.967 1.00 91.56 94 ILE A C 1
ATOM 674 O O . ILE A 1 94 ? 0.109 -1.466 -10.516 1.00 91.56 94 ILE A O 1
ATOM 678 N N . ALA A 1 95 ? 1.124 -0.459 -12.222 1.00 91.44 95 ALA A N 1
ATOM 679 C CA . ALA A 1 95 ? 1.058 -1.635 -13.089 1.00 91.44 95 ALA A CA 1
ATOM 680 C C . ALA A 1 95 ? 2.041 -2.743 -12.659 1.00 91.44 95 ALA A C 1
ATOM 682 O O . ALA A 1 95 ? 1.887 -3.898 -13.055 1.00 91.44 95 ALA A O 1
ATOM 683 N N . ALA A 1 96 ? 3.063 -2.396 -11.870 1.00 91.06 96 ALA A N 1
ATOM 684 C CA . ALA A 1 96 ? 4.095 -3.317 -11.406 1.00 91.06 96 ALA A CA 1
ATOM 685 C C . ALA A 1 96 ? 3.764 -4.000 -10.063 1.00 91.06 96 ALA A C 1
ATOM 687 O O . ALA A 1 96 ? 4.465 -4.937 -9.680 1.00 91.06 96 ALA A O 1
ATOM 688 N N . VAL A 1 97 ? 2.730 -3.546 -9.345 1.00 91.88 97 VAL A N 1
ATOM 689 C CA . VAL A 1 97 ? 2.329 -4.079 -8.034 1.00 91.88 97 VAL A CA 1
ATOM 690 C C . VAL A 1 97 ? 0.833 -4.372 -8.016 1.00 91.88 97 VAL A C 1
ATOM 692 O O . VAL A 1 97 ? 0.050 -3.664 -8.635 1.00 91.88 97 VAL A O 1
ATOM 695 N N . ASP A 1 98 ? 0.425 -5.394 -7.269 1.00 88.50 98 ASP A N 1
ATOM 696 C CA . ASP A 1 98 ? -0.990 -5.624 -6.993 1.00 88.50 98 ASP A CA 1
ATOM 697 C C . ASP A 1 98 ? -1.499 -4.687 -5.889 1.00 88.50 98 ASP A C 1
ATOM 699 O O . ASP A 1 98 ? -0.934 -4.614 -4.796 1.00 88.50 98 ASP A O 1
ATOM 703 N N . ILE A 1 99 ? -2.571 -3.965 -6.195 1.00 89.62 99 ILE A N 1
ATOM 704 C CA . ILE A 1 99 ? -3.152 -2.924 -5.346 1.00 89.62 99 ILE A CA 1
ATOM 705 C C . ILE A 1 99 ? -4.626 -3.199 -5.019 1.00 89.62 99 ILE A C 1
ATOM 707 O O . ILE A 1 99 ? -5.303 -2.330 -4.479 1.00 89.62 99 ILE A O 1
ATOM 711 N N . SER A 1 100 ? -5.145 -4.396 -5.319 1.00 89.00 100 SER A N 1
ATOM 712 C CA . SER A 1 100 ? -6.573 -4.725 -5.173 1.00 89.00 100 SER A CA 1
ATOM 713 C C . SER A 1 100 ? -7.148 -4.475 -3.773 1.00 89.00 100 SER A C 1
ATOM 715 O O . SER A 1 100 ? -8.336 -4.189 -3.638 1.00 89.00 100 SER A O 1
ATOM 717 N N . ASP A 1 101 ? -6.305 -4.558 -2.74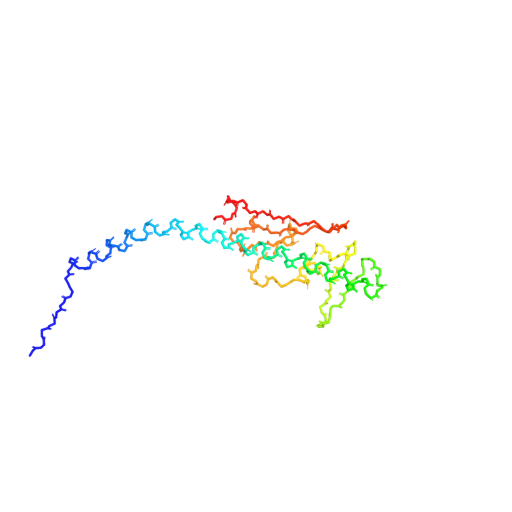3 1.00 89.19 101 ASP A N 1
ATOM 718 C CA . ASP A 1 101 ? -6.676 -4.367 -1.338 1.00 89.19 101 ASP A CA 1
ATOM 719 C C . ASP A 1 101 ? -6.447 -2.932 -0.822 1.00 89.19 101 ASP A C 1
ATOM 721 O O . ASP A 1 101 ? -6.551 -2.680 0.385 1.00 89.19 101 ASP A O 1
ATOM 725 N N . TYR A 1 102 ? -6.104 -1.995 -1.706 1.00 91.81 102 TYR A N 1
ATOM 726 C CA . TYR A 1 102 ? -5.762 -0.610 -1.386 1.00 91.81 102 TYR A CA 1
ATOM 727 C C . TYR A 1 102 ? -6.539 0.372 -2.268 1.00 91.81 102 TYR A C 1
ATOM 729 O O . TYR A 1 102 ? -7.268 -0.008 -3.182 1.00 91.81 102 TYR A O 1
ATOM 737 N N . VAL A 1 103 ? -6.375 1.664 -1.988 1.00 91.25 103 VAL A N 1
ATOM 738 C CA . VAL A 1 103 ? -6.954 2.743 -2.789 1.00 91.25 103 VAL A CA 1
ATOM 739 C C . VAL A 1 103 ? -5.844 3.459 -3.547 1.00 91.25 103 VAL A C 1
ATOM 741 O O . VAL A 1 103 ? -4.907 3.990 -2.949 1.00 91.25 103 VAL A O 1
ATOM 744 N N . ASP A 1 104 ? -5.954 3.455 -4.874 1.00 88.94 104 ASP A N 1
ATOM 745 C CA . ASP A 1 104 ? -5.049 4.173 -5.766 1.00 88.94 104 ASP A CA 1
ATOM 746 C C . ASP A 1 104 ? -5.344 5.682 -5.740 1.00 88.94 104 ASP A C 1
ATOM 748 O O . ASP A 1 104 ? -6.447 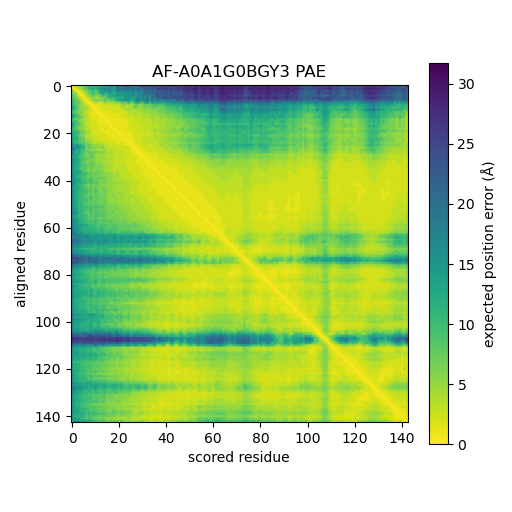6.110 -6.082 1.00 88.94 104 ASP A O 1
ATOM 752 N N . ASN A 1 105 ? -4.346 6.484 -5.355 1.00 80.81 105 ASN A N 1
ATOM 753 C CA . ASN A 1 105 ? -4.419 7.946 -5.321 1.00 80.81 105 ASN A CA 1
ATOM 754 C C . ASN A 1 105 ? -3.442 8.613 -6.310 1.00 80.81 105 ASN A C 1
ATOM 756 O O . ASN A 1 105 ? -3.230 9.830 -6.238 1.00 80.81 105 ASN A O 1
ATOM 760 N N . PHE A 1 106 ? -2.876 7.867 -7.272 1.00 76.56 106 PHE A N 1
ATOM 761 C CA . PHE A 1 106 ? -1.897 8.389 -8.237 1.00 76.56 106 PHE A CA 1
ATOM 762 C C . PHE A 1 106 ? -2.409 9.534 -9.123 1.00 76.56 106 PHE A C 1
ATOM 764 O O . PHE A 1 106 ? -1.615 10.217 -9.765 1.00 76.56 106 PHE A O 1
ATOM 771 N N . THR A 1 107 ? -3.718 9.790 -9.146 1.00 64.12 107 THR A N 1
ATOM 772 C CA . THR A 1 107 ? -4.317 10.927 -9.857 1.00 64.12 107 THR A CA 1
ATOM 773 C C . THR A 1 107 ? -4.072 12.284 -9.185 1.00 64.12 107 THR A C 1
ATOM 775 O O . THR A 1 107 ? -4.226 13.307 -9.850 1.00 64.12 107 THR A O 1
ATOM 778 N N . SER A 1 108 ? -3.699 12.314 -7.898 1.00 54.84 108 SER A N 1
ATOM 779 C CA . SER A 1 108 ? -3.604 13.557 -7.102 1.00 54.84 108 SER A CA 1
ATOM 780 C C . SER A 1 108 ? -2.344 13.654 -6.232 1.00 54.84 108 SER A C 1
ATOM 782 O O . SER A 1 108 ? -1.923 14.751 -5.870 1.00 54.84 108 SER A O 1
ATOM 784 N N . SER A 1 109 ? -1.725 12.523 -5.901 1.00 57.41 109 SER A N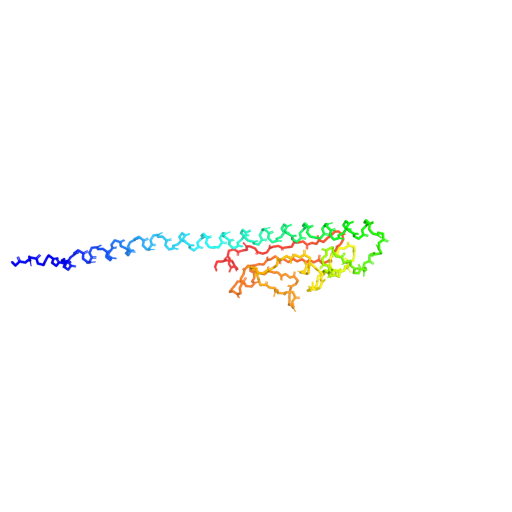 1
ATOM 785 C 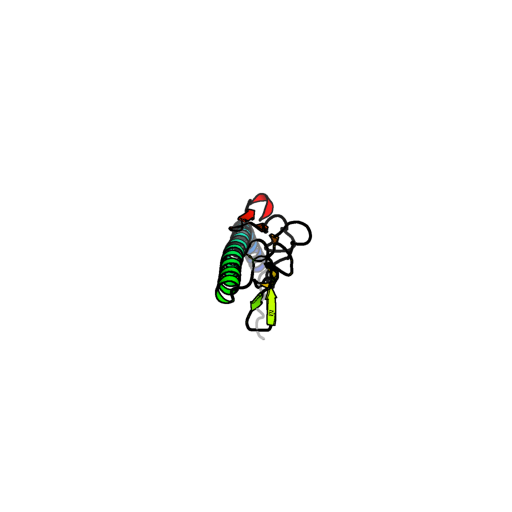CA . SER A 1 109 ? -0.479 12.439 -5.138 1.00 57.41 109 SER A CA 1
ATOM 786 C C . SER A 1 109 ? 0.089 11.049 -5.371 1.00 57.41 109 SER A C 1
ATOM 788 O O . SER A 1 109 ? -0.588 10.097 -5.003 1.00 57.41 109 SER A O 1
ATOM 790 N N . SER A 1 110 ? 1.267 10.923 -5.985 1.00 75.00 110 SER A N 1
ATOM 791 C CA . SER A 1 110 ? 1.914 9.670 -6.404 1.00 75.00 110 SER A CA 1
ATOM 792 C C . SER A 1 110 ? 1.961 8.586 -5.306 1.00 75.00 110 SER A C 1
ATOM 794 O O . SER A 1 110 ? 2.999 8.384 -4.684 1.00 75.00 110 SER A O 1
ATOM 796 N N . GLY A 1 111 ? 0.849 7.911 -4.999 1.00 85.75 111 GLY A N 1
ATOM 797 C CA . GLY A 1 111 ? 0.712 7.109 -3.789 1.00 85.75 111 GLY A CA 1
ATOM 798 C C . GLY A 1 111 ? -0.603 6.346 -3.642 1.00 85.75 111 GLY A C 1
ATOM 799 O O . GLY A 1 111 ? -1.531 6.477 -4.434 1.00 85.75 111 GLY A O 1
ATOM 800 N N . VAL A 1 112 ? -0.632 5.512 -2.608 1.00 91.81 112 VAL A N 1
ATOM 801 C CA . VAL A 1 112 ? -1.599 4.448 -2.339 1.00 91.81 112 VAL A CA 1
ATOM 802 C C . VAL A 1 112 ? -2.009 4.535 -0.875 1.00 91.81 112 VAL A C 1
ATOM 804 O O . VAL A 1 112 ? -1.138 4.482 -0.003 1.00 91.81 112 VAL A O 1
ATOM 807 N N . SER A 1 113 ? -3.303 4.664 -0.581 1.00 93.56 113 SER A N 1
ATOM 808 C CA . SER A 1 113 ? -3.803 4.633 0.801 1.00 93.56 113 SER A CA 1
ATOM 809 C C . SER A 1 113 ? -4.334 3.256 1.184 1.00 93.56 113 SER A C 1
ATOM 811 O O . SER A 1 113 ? -4.718 2.442 0.343 1.00 93.56 113 SER A O 1
ATOM 813 N N . ALA A 1 114 ? -4.339 2.973 2.484 1.00 90.38 114 ALA A N 1
ATOM 814 C CA . ALA A 1 114 ? -4.772 1.678 3.000 1.00 90.38 114 ALA A CA 1
ATOM 815 C C . ALA A 1 114 ? -6.282 1.427 2.844 1.00 90.38 114 ALA A C 1
ATOM 817 O O . ALA A 1 114 ? -6.699 0.266 2.773 1.00 90.38 114 ALA A O 1
ATOM 818 N N . ASP A 1 115 ? -7.066 2.509 2.814 1.00 91.31 115 ASP A N 1
ATOM 819 C CA . ASP A 1 115 ? -8.500 2.550 2.535 1.00 91.31 115 ASP A CA 1
ATOM 820 C C . ASP A 1 115 ? -8.951 3.963 2.116 1.00 91.31 115 ASP A C 1
ATOM 822 O O . ASP A 1 115 ? -8.156 4.907 2.067 1.00 91.31 115 ASP A O 1
ATOM 826 N N . ALA A 1 116 ? -10.240 4.090 1.786 1.00 89.94 116 ALA A N 1
ATOM 827 C CA . ALA A 1 116 ? -10.847 5.319 1.278 1.00 89.94 116 ALA A CA 1
ATOM 828 C C . ALA A 1 116 ? -11.212 6.336 2.373 1.00 89.94 116 ALA A C 1
ATOM 830 O O . ALA A 1 116 ? -11.408 7.509 2.062 1.00 89.94 116 ALA A O 1
ATOM 831 N N . ALA A 1 117 ? -11.336 5.907 3.633 1.00 91.81 117 ALA A N 1
ATOM 832 C CA . ALA A 1 117 ? -11.663 6.800 4.743 1.00 91.81 117 ALA A CA 1
ATOM 833 C C . ALA A 1 117 ? -10.422 7.546 5.266 1.00 91.81 117 ALA A C 1
ATOM 835 O O . ALA A 1 117 ? -10.569 8.621 5.839 1.00 91.81 117 ALA A O 1
ATOM 836 N N . HIS A 1 118 ? -9.218 7.020 5.002 1.00 91.75 118 HIS A N 1
ATOM 837 C CA . HIS A 1 118 ? -7.940 7.557 5.487 1.00 91.75 118 HIS A CA 1
ATOM 838 C C . HIS A 1 118 ? -6.981 7.823 4.317 1.00 91.75 118 HIS A C 1
ATOM 840 O O . HIS A 1 118 ? -5.949 7.161 4.187 1.00 91.75 118 HIS A O 1
ATOM 846 N N . PRO A 1 119 ? -7.295 8.785 3.428 1.00 90.44 119 PRO A N 1
ATOM 847 C CA . PRO A 1 119 ? -6.491 9.050 2.231 1.00 90.44 119 PRO A CA 1
ATOM 848 C C . PRO A 1 119 ? -5.079 9.566 2.557 1.00 90.44 119 PRO A C 1
ATOM 850 O O . PRO A 1 119 ? -4.151 9.410 1.760 1.00 90.44 119 PRO A O 1
ATOM 853 N N . LEU A 1 120 ? -4.902 10.172 3.735 1.00 90.88 120 LEU A N 1
ATOM 854 C CA . LEU A 1 120 ? -3.612 10.677 4.205 1.00 90.88 120 LEU A CA 1
ATOM 855 C C . LEU A 1 120 ? -2.732 9.574 4.809 1.00 90.88 120 LEU A C 1
ATOM 857 O O . LEU A 1 120 ? -1.513 9.713 4.778 1.00 90.88 120 LEU A O 1
ATOM 861 N N . CYS A 1 121 ? -3.315 8.456 5.252 1.00 94.06 121 CYS A N 1
ATOM 862 C CA . CYS A 1 121 ? -2.585 7.254 5.645 1.00 94.06 121 CYS A CA 1
ATOM 863 C C . CYS A 1 121 ? -2.162 6.489 4.383 1.00 94.06 121 CYS A C 1
ATOM 865 O O . CYS A 1 121 ? -2.888 5.628 3.868 1.00 94.06 121 CYS A O 1
ATOM 867 N N . ASN A 1 122 ? -1.008 6.857 3.825 1.00 93.56 122 ASN A N 1
ATOM 868 C CA . ASN A 1 122 ? -0.589 6.399 2.505 1.00 93.56 122 ASN A CA 1
ATOM 869 C C . ASN A 1 122 ? 0.906 6.092 2.395 1.00 93.56 122 ASN A C 1
ATOM 871 O O . ASN A 1 122 ? 1.736 6.529 3.190 1.00 93.56 122 ASN A O 1
ATOM 875 N N . VAL A 1 123 ? 1.240 5.330 1.358 1.00 94.62 123 VAL A N 1
ATOM 876 C CA . VAL A 1 123 ? 2.598 5.179 0.843 1.00 94.62 123 VAL A CA 1
ATOM 877 C C . VAL A 1 123 ? 2.685 5.869 -0.507 1.00 94.62 123 VAL A C 1
ATOM 879 O O . VAL A 1 123 ? 1.807 5.718 -1.347 1.00 94.62 123 VAL A O 1
ATOM 882 N N . SER A 1 124 ? 3.744 6.628 -0.726 1.00 92.31 124 SER A N 1
ATOM 883 C CA . SER A 1 124 ? 3.986 7.390 -1.943 1.00 92.31 124 SER A CA 1
ATOM 884 C C . SER A 1 124 ? 5.287 6.950 -2.612 1.00 92.31 124 SER A C 1
ATOM 886 O O . SER A 1 124 ? 6.266 6.598 -1.951 1.00 92.31 124 SER A O 1
ATOM 888 N N . TYR A 1 125 ? 5.275 6.963 -3.940 1.00 93.19 125 TYR A N 1
ATOM 889 C CA . TYR A 1 125 ? 6.380 6.617 -4.819 1.00 93.19 125 TYR A CA 1
ATOM 890 C C . TYR A 1 125 ? 6.696 7.815 -5.704 1.00 93.19 125 TYR A C 1
ATOM 892 O O . TYR A 1 125 ? 5.839 8.272 -6.453 1.00 93.19 125 TYR A O 1
ATOM 900 N N . VAL A 1 126 ? 7.932 8.298 -5.646 1.00 91.94 126 VAL A N 1
ATOM 901 C CA . VAL A 1 126 ? 8.408 9.367 -6.524 1.00 91.94 126 VAL A CA 1
ATOM 902 C C . VAL A 1 126 ? 9.467 8.796 -7.450 1.00 91.94 126 VAL A C 1
ATOM 904 O O . VAL A 1 126 ? 10.455 8.206 -6.992 1.00 91.94 126 VAL A O 1
ATOM 907 N N . ASN A 1 127 ? 9.271 8.992 -8.755 1.00 89.56 127 ASN A N 1
ATOM 908 C CA . ASN A 1 127 ? 10.242 8.558 -9.743 1.00 89.56 127 ASN A CA 1
ATOM 909 C C . ASN A 1 127 ? 11.558 9.338 -9.571 1.00 89.56 127 ASN A C 1
ATOM 911 O O . ASN A 1 127 ? 11.618 10.560 -9.702 1.00 89.56 127 ASN A O 1
ATOM 915 N N . ALA A 1 128 ? 12.624 8.602 -9.276 1.00 88.81 128 ALA A N 1
ATOM 916 C CA . ALA A 1 128 ? 13.992 9.084 -9.151 1.00 88.81 128 ALA A CA 1
ATOM 917 C C . ALA A 1 128 ? 14.950 7.916 -9.442 1.00 88.81 128 ALA A C 1
ATOM 919 O O . ALA A 1 128 ? 14.517 6.780 -9.635 1.00 88.81 128 ALA A O 1
ATOM 920 N N . ASN A 1 129 ? 16.256 8.180 -9.476 1.00 88.00 129 ASN A N 1
ATOM 921 C CA . ASN A 1 129 ? 17.274 7.147 -9.663 1.00 88.00 129 ASN A CA 1
ATOM 922 C C . ASN A 1 129 ? 18.295 7.186 -8.506 1.00 88.00 129 ASN A C 1
ATOM 924 O O . ASN A 1 129 ? 19.230 7.990 -8.573 1.00 88.00 129 ASN A O 1
ATOM 928 N N . PRO A 1 130 ? 18.135 6.355 -7.452 1.00 90.44 130 PRO A N 1
ATOM 929 C CA . PRO A 1 130 ? 17.047 5.387 -7.233 1.00 90.44 130 PRO A CA 1
ATOM 930 C C . PRO A 1 130 ? 15.720 6.047 -6.789 1.00 90.44 130 PRO A C 1
ATOM 932 O O . PRO A 1 130 ? 15.744 7.195 -6.338 1.00 90.44 130 PRO A O 1
ATOM 935 N N . PRO A 1 131 ? 14.570 5.346 -6.884 1.00 93.38 131 PRO A N 1
ATOM 936 C CA . PRO A 1 131 ? 13.265 5.893 -6.510 1.00 93.38 131 PRO A CA 1
ATOM 937 C C . PRO A 1 131 ? 13.151 6.198 -5.018 1.00 93.38 131 PRO A C 1
ATOM 939 O O . PRO A 1 131 ? 13.771 5.533 -4.181 1.00 93.38 131 PRO A O 1
ATOM 942 N N . VAL A 1 132 ? 12.300 7.168 -4.682 1.00 93.25 132 VAL A N 1
ATOM 943 C CA . VAL A 1 132 ? 12.036 7.567 -3.295 1.00 93.25 132 VAL A CA 1
ATOM 944 C C . VAL A 1 132 ? 10.671 7.044 -2.860 1.00 93.25 132 VAL A C 1
ATOM 946 O O . VAL A 1 132 ? 9.681 7.208 -3.568 1.00 93.25 132 VAL A O 1
ATOM 949 N N . TYR A 1 133 ? 10.629 6.436 -1.672 1.00 93.38 133 TYR A N 1
ATOM 950 C CA . TYR A 1 133 ? 9.418 5.876 -1.073 1.00 93.38 133 TYR A CA 1
ATOM 951 C C . TYR A 1 133 ? 9.132 6.579 0.248 1.00 93.38 133 TYR A C 1
ATOM 953 O O . TYR A 1 133 ? 9.873 6.405 1.224 1.00 93.38 133 TYR A O 1
ATOM 961 N N . THR A 1 134 ? 8.046 7.334 0.296 1.00 92.94 134 THR A N 1
ATOM 962 C CA . THR A 1 134 ? 7.563 8.006 1.505 1.00 92.94 134 THR A CA 1
ATOM 963 C C . THR A 1 134 ? 6.361 7.263 2.057 1.00 92.94 134 THR A C 1
ATOM 965 O O . THR A 1 134 ? 5.601 6.659 1.315 1.00 92.94 134 THR A O 1
ATOM 968 N N . MET A 1 135 ? 6.206 7.245 3.373 1.00 94.00 135 MET A N 1
ATOM 969 C CA . MET A 1 135 ? 5.039 6.656 4.020 1.00 94.00 135 MET A CA 1
ATOM 970 C C . MET A 1 135 ? 4.575 7.630 5.085 1.00 94.00 135 MET A C 1
ATOM 972 O O . MET A 1 135 ? 5.385 8.045 5.913 1.00 94.00 135 MET A O 1
ATOM 976 N N . ASN A 1 136 ? 3.299 7.992 5.032 1.00 93.50 136 ASN A N 1
ATOM 977 C CA . ASN A 1 136 ? 2.639 8.712 6.098 1.00 93.50 136 ASN A CA 1
ATOM 978 C C . ASN A 1 136 ? 1.877 7.709 6.964 1.00 93.50 136 ASN A C 1
ATOM 980 O O . ASN A 1 136 ? 0.961 7.032 6.496 1.00 93.50 136 ASN A O 1
ATOM 984 N N . SER A 1 137 ? 2.317 7.595 8.210 1.00 93.62 137 SER A N 1
ATOM 985 C CA . SER A 1 137 ? 1.744 6.713 9.223 1.00 93.62 137 SER A CA 1
ATOM 986 C C . SER A 1 137 ? 1.481 7.467 10.524 1.00 93.62 137 SER A C 1
ATOM 988 O O . SER A 1 137 ? 1.636 6.896 11.603 1.00 93.62 137 SER A O 1
ATOM 990 N N . ASP A 1 138 ? 1.206 8.770 10.432 1.00 93.25 138 ASP A N 1
ATOM 991 C CA . ASP A 1 138 ? 0.839 9.575 11.593 1.00 93.25 138 ASP A CA 1
ATOM 992 C C . ASP A 1 138 ? -0.495 9.060 12.170 1.00 93.25 138 ASP A C 1
ATOM 994 O O . ASP A 1 138 ? -1.443 8.865 11.402 1.00 93.25 138 ASP A O 1
ATOM 998 N N . PRO A 1 139 ? -0.603 8.833 13.494 1.00 89.75 139 PRO A N 1
ATOM 999 C CA . PRO A 1 139 ? -1.863 8.446 14.125 1.00 89.75 139 PRO A CA 1
ATOM 1000 C C . PRO A 1 139 ? -3.030 9.377 13.774 1.00 89.75 139 PRO A C 1
ATOM 1002 O O . PRO A 1 139 ? -4.139 8.904 13.565 1.00 89.75 139 PRO A O 1
ATOM 1005 N N . ALA A 1 140 ? -2.785 10.683 13.611 1.00 90.81 140 ALA A N 1
ATOM 1006 C CA . ALA A 1 140 ? -3.834 11.640 13.254 1.00 90.81 140 ALA A CA 1
ATOM 1007 C C . ALA A 1 140 ? -4.461 11.383 11.870 1.00 90.81 140 ALA A C 1
ATOM 1009 O O . ALA A 1 140 ? -5.595 11.795 11.628 1.00 90.81 140 ALA A O 1
ATOM 1010 N N . ASP A 1 141 ? -3.728 10.713 10.977 1.00 90.62 141 ASP A N 1
ATOM 1011 C CA . ASP A 1 141 ? -4.167 10.380 9.622 1.00 90.62 141 ASP A CA 1
ATOM 1012 C C . ASP A 1 141 ? -4.619 8.917 9.486 1.00 90.62 141 ASP A C 1
ATOM 1014 O O . ASP A 1 141 ? -5.321 8.584 8.528 1.00 90.62 141 ASP A O 1
ATOM 1018 N N . CYS A 1 142 ? -4.193 8.040 10.404 1.00 90.62 142 CYS A N 1
ATOM 1019 C CA . CYS A 1 142 ? -4.369 6.588 10.339 1.00 90.62 142 CYS A CA 1
ATOM 1020 C C . CYS A 1 142 ? -5.321 5.998 11.392 1.00 90.62 142 CYS A C 1
ATOM 1022 O O . CYS A 1 142 ? -5.587 4.799 11.283 1.00 90.62 142 CYS A O 1
ATOM 1024 N N . ASP A 1 143 ? -5.828 6.774 12.354 1.00 89.44 143 ASP A N 1
ATOM 1025 C CA . ASP A 1 143 ? -6.852 6.348 13.329 1.00 89.44 143 ASP A CA 1
ATOM 1026 C C . ASP A 1 143 ? -8.287 6.508 12.803 1.00 89.44 143 ASP A C 1
ATOM 1028 O O . ASP A 1 143 ? -8.622 7.596 12.283 1.00 89.44 143 ASP A O 1
#

pLDD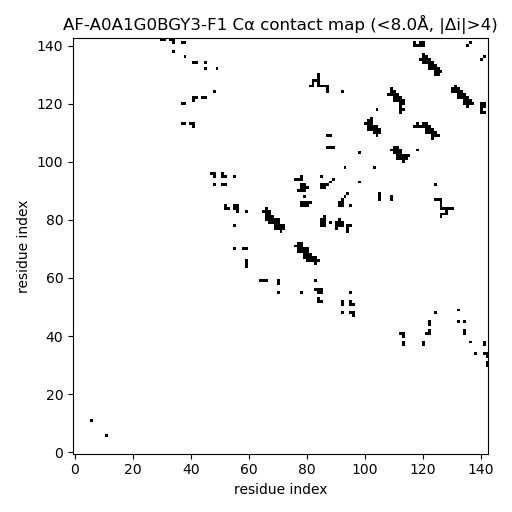T: mean 90.3, std 7.6, range [54.84, 97.06]

Mean predicted aligned error: 6.43 Å